Protein AF-A0A846CGD0-F1 (afdb_monomer)

Sequence (56 aa):
VDVEVDNGPILMQAAVPILPDDTPETLHERIQVQEHRIIVGAIALAASKNQALSSS

Radius of gyration: 15.67 Å; Cα contacts (8 Å, |Δi|>4): 15; chains: 1; bounding box: 35×17×45 Å

Structure (mmCIF, N/CA/C/O backbone):
data_AF-A0A846CGD0-F1
#
_entry.id   AF-A0A846CGD0-F1
#
loop_
_atom_site.group_PDB
_atom_site.id
_atom_site.type_symbol
_atom_site.label_atom_id
_atom_site.labe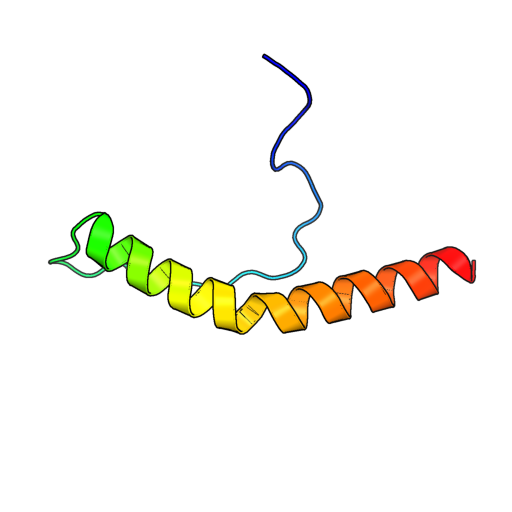l_alt_id
_atom_site.label_comp_id
_atom_site.label_asym_id
_atom_site.label_entity_id
_atom_site.label_seq_id
_atom_site.pdbx_PDB_ins_code
_atom_site.Cartn_x
_atom_site.Cartn_y
_atom_site.Cartn_z
_atom_site.occupancy
_atom_site.B_iso_or_equiv
_atom_site.auth_seq_id
_atom_site.auth_comp_id
_atom_site.auth_asym_id
_atom_site.auth_atom_id
_atom_site.pdbx_PDB_model_num
ATOM 1 N N . VAL A 1 1 ? 24.494 7.086 4.239 1.00 50.50 1 VAL A N 1
ATOM 2 C CA . VAL A 1 1 ? 23.095 6.627 4.117 1.00 50.50 1 VAL A CA 1
ATOM 3 C C . VAL A 1 1 ? 22.737 6.784 2.657 1.00 50.50 1 VAL A C 1
ATOM 5 O O . VAL A 1 1 ? 22.851 7.883 2.134 1.00 50.50 1 VAL A O 1
ATOM 8 N N . ASP A 1 2 ? 22.594 5.638 2.004 1.00 51.12 2 ASP A N 1
ATOM 9 C CA . ASP A 1 2 ? 22.898 5.384 0.593 1.00 51.12 2 ASP A CA 1
ATOM 10 C C . ASP A 1 2 ? 21.724 5.588 -0.373 1.00 51.12 2 ASP A C 1
ATOM 12 O O . ASP A 1 2 ? 20.567 5.568 0.036 1.00 51.12 2 ASP A O 1
ATOM 16 N N . VAL A 1 3 ? 22.108 5.750 -1.650 1.00 55.75 3 VAL A N 1
ATOM 17 C CA . VAL A 1 3 ? 21.408 5.485 -2.926 1.00 55.75 3 VAL A CA 1
ATOM 18 C C . VAL A 1 3 ? 19.879 5.401 -2.836 1.00 55.75 3 VAL A C 1
ATOM 20 O O . VAL A 1 3 ? 19.342 4.350 -2.514 1.00 55.75 3 VAL A O 1
ATOM 23 N N . GLU A 1 4 ? 19.218 6.517 -3.166 1.00 65.94 4 GLU A N 1
ATOM 24 C CA . GLU A 1 4 ? 17.789 6.704 -3.493 1.00 65.94 4 GLU A CA 1
ATOM 25 C C . GLU A 1 4 ? 16.898 5.441 -3.457 1.00 65.94 4 GLU A C 1
ATOM 27 O O . GLU A 1 4 ? 16.450 4.928 -4.483 1.00 65.94 4 GLU A O 1
ATOM 32 N N . VAL A 1 5 ? 16.589 4.952 -2.255 1.00 74.75 5 VAL A N 1
ATOM 33 C CA . VAL A 1 5 ? 15.613 3.873 -2.039 1.00 74.75 5 VAL A CA 1
ATOM 34 C C . VAL A 1 5 ? 14.207 4.413 -2.342 1.00 74.75 5 VAL A C 1
ATOM 36 O O . VAL A 1 5 ? 13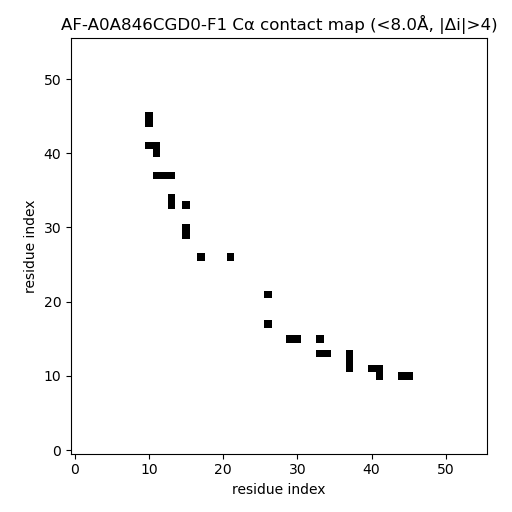.937 5.588 -2.110 1.00 74.75 5 VAL A O 1
ATOM 39 N N . ASP A 1 6 ? 13.332 3.582 -2.913 1.00 77.69 6 ASP A N 1
ATOM 40 C CA . ASP A 1 6 ? 11.926 3.899 -3.234 1.00 77.69 6 ASP A CA 1
ATOM 41 C C . ASP A 1 6 ? 11.675 4.984 -4.305 1.00 77.69 6 ASP A C 1
ATOM 43 O O . ASP A 1 6 ? 10.567 5.505 -4.418 1.00 77.69 6 ASP A O 1
ATOM 47 N N . ASN A 1 7 ? 12.660 5.285 -5.162 1.00 82.88 7 ASN A N 1
ATOM 48 C CA . ASN A 1 7 ? 12.520 6.262 -6.263 1.00 82.88 7 ASN A CA 1
ATOM 49 C C . ASN A 1 7 ? 12.261 5.626 -7.645 1.00 82.88 7 ASN A C 1
ATOM 51 O O . ASN A 1 7 ? 12.324 6.290 -8.682 1.00 82.88 7 ASN A O 1
ATOM 55 N N . GLY A 1 8 ? 11.979 4.322 -7.686 1.00 84.88 8 GLY A N 1
ATOM 56 C CA . GLY A 1 8 ? 11.629 3.626 -8.923 1.00 84.88 8 GLY A CA 1
ATOM 57 C C . GLY A 1 8 ? 10.282 4.087 -9.503 1.00 84.88 8 GLY A C 1
ATOM 58 O O . GLY A 1 8 ? 9.425 4.597 -8.781 1.00 84.88 8 GLY A O 1
ATOM 59 N N . PRO A 1 9 ? 10.045 3.888 -10.812 1.00 88.62 9 PRO A N 1
ATOM 60 C CA . PRO A 1 9 ? 8.760 4.208 -11.419 1.00 88.62 9 PRO A CA 1
ATOM 61 C C . PRO A 1 9 ? 7.642 3.358 -10.806 1.00 88.62 9 PRO A C 1
ATOM 63 O O . PRO A 1 9 ? 7.741 2.132 -10.733 1.00 88.62 9 PRO A O 1
ATOM 66 N N . ILE A 1 10 ? 6.545 4.010 -10.428 1.00 91.88 10 ILE A N 1
ATOM 67 C CA . ILE A 1 10 ? 5.359 3.343 -9.890 1.00 91.88 10 ILE A CA 1
ATOM 68 C C . ILE A 1 10 ? 4.712 2.488 -10.991 1.00 91.88 10 ILE A C 1
ATOM 70 O O . ILE A 1 10 ? 4.360 2.996 -12.055 1.00 91.88 10 ILE A O 1
ATOM 74 N N . LEU A 1 11 ? 4.542 1.188 -10.728 1.00 93.94 11 LEU A N 1
ATOM 75 C CA . LEU A 1 11 ? 3.903 0.241 -11.655 1.00 93.94 11 LEU A CA 1
ATOM 76 C C . LEU A 1 11 ? 2.412 0.043 -11.370 1.00 93.94 11 LEU A C 1
ATOM 78 O O . LEU A 1 11 ? 1.613 -0.067 -12.297 1.00 93.94 11 LEU A O 1
ATOM 82 N N . MET A 1 12 ? 2.041 -0.038 -10.093 1.00 96.44 12 MET A N 1
ATOM 83 C CA . MET A 1 12 ? 0.666 -0.238 -9.643 1.00 96.44 12 MET A CA 1
ATOM 84 C C . MET A 1 12 ? 0.510 0.295 -8.219 1.00 96.44 12 MET A C 1
ATOM 86 O O . MET A 1 12 ? 1.459 0.263 -7.438 1.00 96.44 12 MET A O 1
ATOM 90 N N . GLN A 1 13 ? -0.685 0.777 -7.885 1.00 97.50 13 GLN A N 1
ATOM 91 C CA . GLN A 1 13 ? -1.048 1.224 -6.541 1.00 97.50 13 GLN A CA 1
ATOM 92 C C . GLN A 1 13 ? -2.443 0.714 -6.191 1.00 97.50 13 GLN A C 1
ATOM 94 O O . GLN A 1 13 ? -3.298 0.567 -7.065 1.00 97.50 13 GLN A O 1
ATOM 99 N N . ALA A 1 14 ? -2.673 0.478 -4.904 1.00 97.62 14 ALA A N 1
ATOM 100 C CA . ALA A 1 14 ? -3.982 0.164 -4.353 1.00 97.62 14 ALA A CA 1
ATOM 101 C C . ALA A 1 14 ? -4.263 1.087 -3.167 1.00 97.62 14 ALA A C 1
ATOM 103 O O . ALA A 1 14 ? -3.380 1.346 -2.352 1.00 97.62 14 ALA A O 1
ATOM 104 N N . ALA A 1 15 ? -5.495 1.581 -3.075 1.00 97.88 15 ALA A N 1
ATOM 105 C CA . ALA A 1 15 ? -5.938 2.378 -1.942 1.00 97.88 15 ALA A CA 1
ATOM 106 C C . ALA A 1 15 ? -6.470 1.471 -0.824 1.00 97.88 15 ALA A C 1
ATOM 108 O O . ALA A 1 15 ? -7.191 0.505 -1.086 1.00 97.88 15 ALA A O 1
ATOM 109 N N . VAL A 1 16 ? -6.156 1.819 0.424 1.00 98.00 16 VAL A N 1
ATOM 110 C CA . VAL A 1 16 ? -6.692 1.181 1.633 1.00 98.00 16 VAL A CA 1
ATOM 111 C C . VAL A 1 16 ? -7.339 2.269 2.489 1.00 98.00 16 VAL A C 1
ATOM 113 O O . VAL A 1 16 ? -6.694 3.288 2.738 1.00 98.00 16 VAL A O 1
ATOM 116 N N . PRO A 1 17 ? -8.603 2.113 2.922 1.00 97.94 17 PRO A N 1
ATOM 117 C CA . PRO A 1 17 ? -9.233 3.096 3.796 1.00 97.94 17 PRO A CA 1
ATOM 118 C C . PRO A 1 17 ? -8.621 3.034 5.197 1.00 97.94 17 PRO A C 1
ATOM 120 O O . PRO A 1 17 ? -8.313 1.950 5.676 1.00 97.94 17 PRO A O 1
ATOM 123 N N . ILE A 1 18 ? -8.520 4.159 5.896 1.00 98.06 18 ILE A N 1
ATOM 124 C CA . ILE A 1 18 ? -8.257 4.169 7.343 1.00 98.06 18 ILE A CA 1
ATOM 125 C C . ILE A 1 18 ? -9.612 4.148 8.060 1.00 98.06 18 ILE A C 1
ATOM 127 O O . ILE A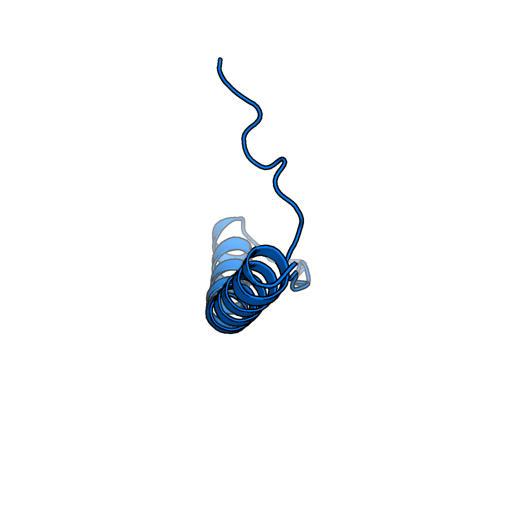 1 18 ? -10.535 4.859 7.654 1.00 98.06 18 ILE A O 1
ATOM 131 N N . LEU A 1 19 ? -9.754 3.303 9.075 1.00 98.31 19 LEU A N 1
ATOM 132 C CA . LEU A 1 19 ? -10.961 3.144 9.882 1.00 98.31 19 LEU A CA 1
ATOM 133 C C . LEU A 1 19 ? -10.762 3.781 11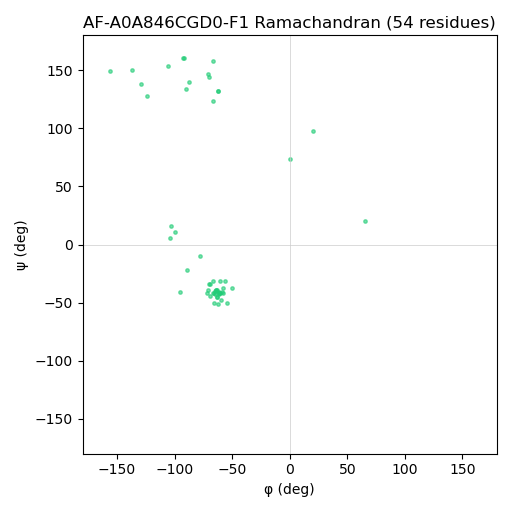.267 1.00 98.31 19 LEU A C 1
ATOM 135 O O . LEU A 1 19 ? -9.628 3.856 11.737 1.00 98.31 19 LEU A O 1
ATOM 139 N N . PRO A 1 20 ? -11.842 4.230 11.937 1.00 98.38 20 PRO A N 1
ATOM 140 C CA . PRO A 1 20 ? -11.737 4.925 13.224 1.00 98.38 20 PRO A CA 1
ATOM 141 C C . PRO A 1 20 ? -11.004 4.147 14.324 1.00 98.38 20 PRO A C 1
ATOM 143 O O . PRO A 1 20 ? -10.338 4.763 15.148 1.00 98.38 20 PRO A O 1
ATOM 146 N N . ASP A 1 21 ? -11.105 2.816 14.308 1.00 97.88 21 ASP A N 1
ATOM 147 C CA . ASP A 1 21 ? -10.553 1.930 15.339 1.00 97.88 21 ASP A CA 1
ATOM 148 C C . ASP A 1 21 ? -9.260 1.219 14.897 1.00 97.88 21 ASP A C 1
ATOM 150 O O . ASP A 1 21 ? -8.865 0.220 15.498 1.00 97.88 21 ASP A O 1
ATOM 154 N N . ASP A 1 22 ? -8.607 1.694 13.830 1.00 98.44 22 ASP A N 1
ATOM 155 C CA . ASP A 1 22 ? -7.349 1.101 13.375 1.00 98.44 22 ASP A CA 1
ATOM 156 C C . ASP A 1 22 ? -6.248 1.230 14.434 1.00 98.44 22 ASP A C 1
ATOM 158 O O . ASP A 1 22 ? -5.924 2.317 14.919 1.00 98.44 22 ASP A O 1
ATOM 162 N N . THR A 1 23 ? -5.572 0.117 14.686 1.00 98.56 23 THR A N 1
ATOM 163 C CA . THR A 1 23 ? -4.186 0.117 15.157 1.00 98.56 23 THR A CA 1
ATOM 164 C C . THR A 1 23 ? -3.228 0.022 13.961 1.00 98.56 23 THR A C 1
ATOM 166 O O . THR A 1 23 ? -3.640 -0.434 12.883 1.00 98.56 23 THR A O 1
ATOM 169 N N . PRO A 1 24 ? -1.940 0.394 14.116 1.00 98.50 24 PRO A N 1
ATOM 170 C CA . PRO A 1 24 ? -0.933 0.195 13.072 1.00 98.50 24 PRO A CA 1
ATOM 171 C C . PRO A 1 24 ? -0.911 -1.234 12.515 1.00 98.50 24 PRO A C 1
ATOM 173 O O . PRO A 1 24 ? -0.775 -1.417 11.308 1.00 98.50 24 PRO A O 1
ATOM 176 N N . GLU A 1 25 ? -1.112 -2.235 13.372 1.00 98.62 25 GLU A N 1
ATOM 177 C CA . GLU A 1 25 ? -1.152 -3.650 13.002 1.00 98.62 25 GLU A CA 1
ATOM 178 C C . GLU A 1 25 ? -2.358 -3.952 12.103 1.00 98.62 25 GLU A C 1
ATOM 180 O O . GLU A 1 25 ? -2.192 -4.484 11.007 1.00 98.62 25 GLU A O 1
ATOM 185 N N . THR A 1 26 ? -3.564 -3.538 12.503 1.00 98.44 26 THR A N 1
ATOM 186 C CA . THR A 1 26 ? -4.790 -3.785 11.715 1.00 98.44 26 THR A CA 1
ATOM 187 C C . THR A 1 26 ? -4.812 -3.033 10.377 1.00 98.44 26 THR A C 1
ATOM 189 O O . THR A 1 26 ? -5.353 -3.524 9.381 1.00 98.44 26 THR A O 1
ATOM 192 N N . LEU A 1 27 ? -4.186 -1.852 10.310 1.00 98.69 27 LEU A N 1
ATOM 193 C CA . LEU A 1 27 ? -3.979 -1.135 9.054 1.00 98.69 27 LEU A CA 1
ATOM 194 C C . LEU A 1 27 ? -2.958 -1.868 8.173 1.00 98.69 27 LEU A C 1
ATOM 196 O O . LEU A 1 27 ? -3.203 -2.050 6.978 1.00 98.69 27 LEU A O 1
ATOM 200 N N . HIS A 1 28 ? -1.845 -2.323 8.756 1.00 98.50 28 HIS A N 1
ATOM 201 C CA . HIS A 1 28 ? -0.805 -3.058 8.040 1.00 98.50 28 HIS A CA 1
ATOM 202 C C . HIS A 1 28 ? -1.331 -4.366 7.438 1.00 98.50 28 HIS A C 1
ATOM 204 O O . HIS A 1 28 ? -1.068 -4.640 6.270 1.00 98.50 28 HIS A O 1
ATOM 210 N N . GLU A 1 29 ? -2.150 -5.126 8.166 1.00 98.44 29 GLU A N 1
ATOM 211 C CA . GLU A 1 29 ? -2.798 -6.337 7.643 1.00 98.44 29 GLU A CA 1
ATOM 212 C C . GLU A 1 29 ? -3.652 -6.038 6.399 1.00 98.44 29 GLU A C 1
ATOM 214 O O . GLU A 1 29 ? -3.603 -6.764 5.400 1.00 98.44 29 GLU A O 1
ATOM 219 N N . ARG A 1 30 ? -4.405 -4.930 6.410 1.00 98.50 30 ARG A N 1
ATOM 220 C CA . ARG A 1 30 ? -5.222 -4.525 5.253 1.00 98.50 30 ARG A CA 1
ATOM 221 C C . ARG A 1 30 ? -4.375 -4.053 4.075 1.00 98.50 30 ARG A C 1
ATOM 223 O O . ARG A 1 30 ? -4.754 -4.322 2.932 1.00 98.50 30 ARG A O 1
ATOM 230 N N . ILE A 1 31 ? -3.236 -3.409 4.336 1.00 98.56 31 ILE A N 1
ATOM 231 C CA . ILE A 1 31 ? -2.229 -3.081 3.316 1.00 98.56 31 ILE A CA 1
ATOM 232 C C . ILE A 1 31 ? -1.665 -4.363 2.701 1.00 98.56 31 ILE A C 1
ATOM 234 O O . ILE A 1 31 ? -1.745 -4.525 1.484 1.00 98.56 31 ILE A O 1
ATOM 238 N N . GLN A 1 32 ? -1.214 -5.311 3.521 1.00 98.44 32 GLN A N 1
ATOM 239 C CA . GLN A 1 32 ? -0.612 -6.566 3.070 1.00 98.44 32 GLN A CA 1
ATOM 240 C C . GLN A 1 32 ? -1.560 -7.378 2.170 1.00 98.44 32 GLN A C 1
ATOM 242 O O . GLN A 1 32 ? -1.150 -7.957 1.162 1.00 98.44 32 GLN A O 1
ATOM 247 N N . VAL A 1 33 ? -2.864 -7.381 2.474 1.00 98.31 33 VAL A N 1
ATOM 248 C CA . VAL A 1 33 ? -3.876 -7.998 1.601 1.00 98.31 33 VAL A CA 1
ATOM 249 C C . VAL A 1 33 ? -3.924 -7.333 0.222 1.00 98.31 33 VAL A C 1
ATOM 251 O O . VAL A 1 33 ? -4.051 -8.040 -0.780 1.00 98.31 33 VAL A O 1
ATOM 254 N N . GLN A 1 34 ? -3.837 -6.001 0.134 1.00 98.56 34 GLN A N 1
ATOM 255 C CA . GLN A 1 34 ? -3.801 -5.328 -1.169 1.00 98.56 34 GLN A CA 1
ATOM 256 C C . GLN A 1 34 ? -2.479 -5.552 -1.897 1.00 98.56 34 GLN A C 1
ATOM 258 O O . GLN A 1 34 ? -2.513 -5.803 -3.100 1.00 98.56 34 GLN A O 1
ATOM 263 N N . GLU A 1 35 ? -1.346 -5.539 -1.193 1.00 98.12 35 GLU A N 1
ATOM 264 C CA . GLU A 1 35 ? -0.032 -5.846 -1.772 1.00 98.12 35 GLU A CA 1
ATOM 265 C C . GLU A 1 35 ? -0.043 -7.214 -2.462 1.00 98.12 35 GLU A C 1
ATOM 267 O O . GLU A 1 35 ? 0.269 -7.310 -3.651 1.00 98.12 35 GLU A O 1
ATOM 272 N N . HIS A 1 36 ? -0.521 -8.258 -1.778 1.00 98.00 36 HIS A N 1
ATOM 273 C CA . HIS A 1 36 ? -0.644 -9.597 -2.361 1.00 98.00 36 HIS A CA 1
ATOM 274 C C . HIS A 1 36 ? -1.579 -9.657 -3.575 1.00 98.00 36 HIS A C 1
ATOM 276 O O . HIS A 1 36 ? -1.358 -10.460 -4.483 1.00 98.00 36 HIS A O 1
ATOM 282 N N . ARG A 1 37 ? -2.621 -8.820 -3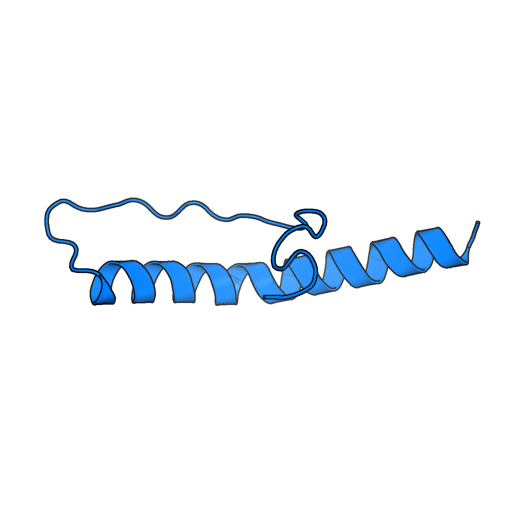.625 1.00 97.94 37 ARG A N 1
ATOM 283 C CA . ARG A 1 37 ? -3.534 -8.766 -4.778 1.00 97.94 37 ARG A CA 1
ATOM 284 C C . ARG A 1 37 ? -2.873 -8.135 -5.996 1.00 97.94 37 ARG A C 1
ATOM 286 O O . ARG A 1 37 ? -3.071 -8.621 -7.108 1.00 97.94 37 ARG A O 1
ATOM 293 N N . ILE A 1 38 ? -2.112 -7.058 -5.800 1.00 97.75 38 ILE A N 1
ATOM 294 C CA . ILE A 1 38 ? -1.559 -6.278 -6.912 1.00 97.75 38 ILE A CA 1
ATOM 295 C C . ILE A 1 38 ? -0.186 -6.767 -7.383 1.00 97.75 38 ILE A C 1
ATOM 297 O O . ILE A 1 38 ? 0.173 -6.518 -8.535 1.00 97.75 38 ILE A O 1
ATOM 301 N N . ILE A 1 39 ? 0.568 -7.496 -6.548 1.00 97.31 39 ILE A N 1
ATOM 302 C CA . ILE A 1 39 ? 1.964 -7.864 -6.839 1.00 97.31 39 ILE A CA 1
ATOM 303 C C . ILE A 1 39 ? 2.118 -8.676 -8.132 1.00 97.31 39 ILE A C 1
ATOM 305 O O . ILE A 1 39 ? 3.005 -8.396 -8.937 1.00 97.31 39 ILE A O 1
ATOM 309 N N . VAL A 1 40 ? 1.218 -9.630 -8.394 1.00 97.19 40 VAL A N 1
ATOM 310 C CA . VAL A 1 40 ? 1.270 -10.461 -9.611 1.00 97.19 40 VAL A CA 1
ATOM 311 C C . VAL A 1 40 ? 1.029 -9.614 -10.864 1.00 97.19 40 VAL A C 1
ATOM 313 O O . VAL A 1 40 ? 1.741 -9.756 -11.859 1.00 97.19 40 VAL A O 1
ATOM 316 N N . GLY A 1 41 ? 0.065 -8.689 -10.808 1.00 97.50 41 GLY A N 1
ATOM 317 C CA . GLY A 1 41 ? -0.217 -7.760 -11.903 1.00 97.50 41 GLY A CA 1
ATOM 318 C C . GLY A 1 41 ? 0.943 -6.796 -12.158 1.00 97.50 41 GLY A C 1
ATOM 319 O O . GLY A 1 41 ? 1.334 -6.590 -13.307 1.00 97.50 41 GLY A O 1
ATOM 320 N N . ALA A 1 42 ? 1.547 -6.261 -11.094 1.00 96.88 42 ALA A N 1
ATOM 321 C CA . ALA A 1 42 ? 2.717 -5.391 -11.191 1.00 96.88 42 ALA A CA 1
ATOM 322 C C . ALA A 1 42 ? 3.918 -6.104 -11.843 1.00 96.88 42 ALA A C 1
ATOM 324 O O . ALA A 1 42 ? 4.573 -5.525 -12.712 1.00 96.88 42 ALA A O 1
ATOM 325 N N . ILE A 1 43 ? 4.168 -7.374 -11.499 1.00 96.19 43 ILE A N 1
ATOM 326 C CA . ILE A 1 43 ? 5.224 -8.190 -12.124 1.00 96.19 43 ILE A CA 1
ATOM 327 C C . ILE A 1 43 ? 4.948 -8.400 -13.617 1.00 96.19 43 ILE A C 1
ATOM 329 O O . ILE A 1 43 ? 5.850 -8.234 -14.440 1.00 96.19 43 ILE A O 1
ATOM 333 N N . ALA A 1 44 ? 3.707 -8.723 -13.991 1.00 96.19 44 ALA A N 1
ATOM 334 C CA . ALA A 1 44 ? 3.337 -8.905 -15.394 1.00 96.19 44 ALA A CA 1
ATOM 335 C C . ALA A 1 44 ? 3.538 -7.617 -16.219 1.00 96.19 44 ALA A C 1
ATOM 337 O O . ALA A 1 44 ? 4.061 -7.667 -17.339 1.00 96.19 44 ALA A O 1
ATOM 338 N N . LEU A 1 45 ? 3.187 -6.457 -15.651 1.00 95.12 45 LEU A N 1
ATOM 339 C CA . LEU A 1 45 ? 3.432 -5.150 -16.270 1.00 95.12 45 LEU A CA 1
ATOM 340 C C . LEU A 1 45 ? 4.930 -4.870 -16.436 1.00 95.12 45 LEU A C 1
ATOM 342 O O . LEU A 1 45 ? 5.356 -4.459 -17.517 1.00 95.12 45 LEU A O 1
ATOM 346 N N . ALA A 1 46 ? 5.736 -5.132 -15.402 1.00 94.00 46 ALA A N 1
ATOM 347 C CA . ALA A 1 46 ? 7.188 -4.962 -15.461 1.00 94.00 46 ALA A CA 1
ATOM 348 C C . ALA A 1 46 ? 7.820 -5.831 -16.560 1.00 94.00 46 ALA A C 1
ATOM 350 O O . ALA A 1 46 ? 8.591 -5.335 -17.384 1.00 94.00 46 ALA A O 1
ATOM 351 N N . ALA A 1 47 ? 7.450 -7.114 -16.611 1.00 93.50 47 ALA A N 1
ATOM 352 C CA . ALA A 1 47 ? 7.955 -8.057 -17.604 1.00 93.50 47 ALA A CA 1
ATOM 353 C C . ALA A 1 47 ? 7.600 -7.628 -19.037 1.00 93.50 47 ALA A C 1
ATOM 355 O O . ALA A 1 47 ? 8.447 -7.685 -19.929 1.00 93.50 47 ALA A O 1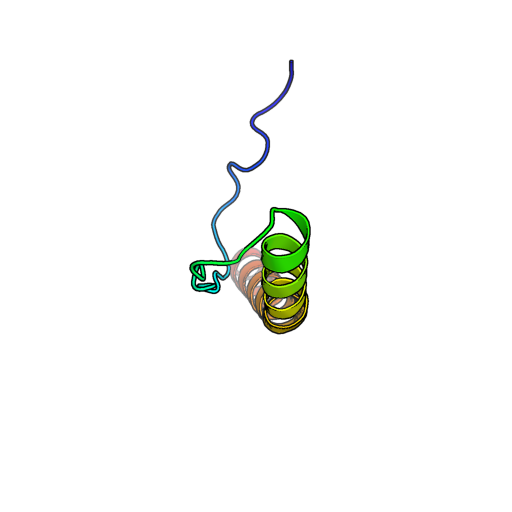
ATOM 356 N N . SER A 1 48 ? 6.374 -7.145 -19.248 1.00 91.94 48 SER A N 1
ATOM 357 C CA . SER A 1 48 ? 5.914 -6.665 -20.557 1.00 91.94 48 SER A CA 1
ATOM 358 C C . SER A 1 48 ? 6.659 -5.402 -21.000 1.00 91.94 48 SER A C 1
ATOM 360 O O . SER A 1 48 ? 7.079 -5.294 -22.152 1.00 91.94 48 SER A O 1
ATOM 362 N N . LYS A 1 49 ? 6.887 -4.457 -20.077 1.00 85.06 49 LYS A N 1
ATOM 363 C CA . LYS A 1 49 ? 7.637 -3.224 -20.356 1.00 85.06 49 LYS A CA 1
ATOM 364 C C . LYS A 1 49 ? 9.088 -3.512 -20.751 1.00 85.06 49 LYS A C 1
ATOM 366 O O . LYS A 1 49 ? 9.599 -2.887 -21.679 1.00 85.06 49 LYS A O 1
ATOM 371 N N . ASN A 1 50 ? 9.728 -4.486 -20.102 1.00 79.56 50 ASN A N 1
ATOM 372 C CA . ASN A 1 50 ? 11.090 -4.900 -20.446 1.00 79.56 50 ASN A CA 1
ATOM 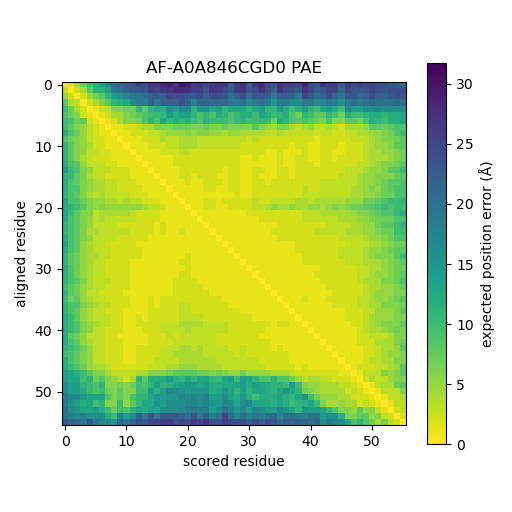373 C C . ASN A 1 50 ? 11.184 -5.492 -21.860 1.00 79.56 50 ASN A C 1
ATOM 375 O O . ASN A 1 50 ? 12.125 -5.177 -22.582 1.00 79.56 50 ASN A O 1
ATOM 379 N N . GLN A 1 51 ? 10.198 -6.284 -22.294 1.00 76.19 51 GLN A N 1
ATOM 380 C CA . GLN A 1 51 ? 10.177 -6.834 -23.657 1.00 76.19 51 GLN A CA 1
ATOM 381 C C . GLN A 1 51 ? 10.053 -5.739 -24.727 1.00 76.19 51 GLN A C 1
ATOM 383 O O . GLN A 1 51 ? 10.723 -5.807 -25.757 1.00 76.19 51 GLN A O 1
ATOM 388 N N . ALA A 1 52 ? 9.246 -4.703 -24.470 1.00 73.12 52 ALA A N 1
ATOM 389 C CA . ALA A 1 52 ? 9.112 -3.562 -25.376 1.00 73.12 52 ALA A CA 1
ATOM 390 C C . ALA A 1 52 ? 10.421 -2.760 -25.512 1.00 73.12 52 ALA A C 1
ATOM 392 O O . ALA A 1 52 ? 10.781 -2.361 -26.616 1.00 73.12 52 ALA A O 1
ATOM 393 N N . LEU A 1 53 ? 11.155 -2.574 -24.407 1.00 74.06 53 LEU A N 1
ATOM 394 C CA . LEU A 1 53 ? 12.452 -1.882 -24.384 1.00 74.06 53 LEU A CA 1
ATOM 395 C C . LEU A 1 53 ? 13.572 -2.670 -25.076 1.00 74.06 53 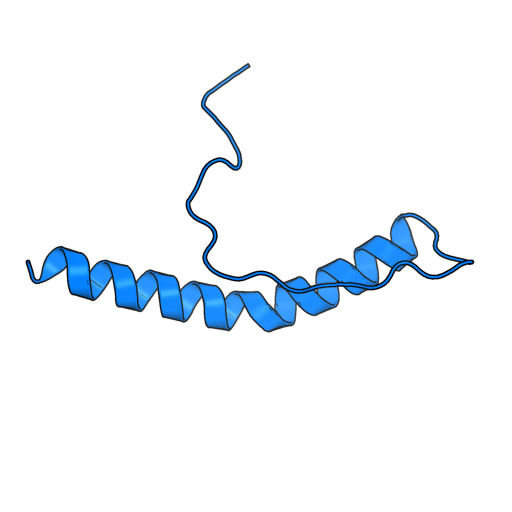LEU A C 1
ATOM 397 O O . LEU A 1 53 ? 14.452 -2.060 -25.662 1.00 74.06 53 LEU A O 1
ATOM 401 N N . SER A 1 54 ? 13.561 -4.006 -25.012 1.00 69.25 54 SER A N 1
ATOM 402 C CA . SER A 1 54 ? 14.559 -4.847 -25.701 1.00 69.25 54 SER A CA 1
ATOM 403 C C . SER A 1 54 ? 14.301 -5.016 -27.205 1.00 69.25 54 SER A C 1
ATOM 405 O O . SER A 1 54 ? 15.142 -5.575 -27.903 1.00 69.25 54 SER A O 1
ATOM 407 N N . SER A 1 55 ? 13.139 -4.573 -27.693 1.00 64.25 55 SER A N 1
ATOM 408 C CA . SER A 1 55 ? 12.716 -4.686 -29.098 1.00 64.25 55 SER A CA 1
ATOM 409 C C . SER A 1 55 ? 12.815 -3.359 -29.872 1.00 64.25 55 SER A C 1
ATOM 411 O O . SER A 1 55 ? 12.363 -3.294 -31.015 1.00 64.25 55 SER A O 1
ATOM 413 N N . SER A 1 56 ? 13.362 -2.310 -29.246 1.00 53.34 56 SER A N 1
ATOM 414 C CA . SER A 1 56 ? 13.672 -0.990 -29.829 1.00 53.34 56 SER A CA 1
ATOM 415 C C . SER A 1 56 ? 15.174 -0.740 -29.780 1.00 53.34 56 SER A C 1
ATOM 417 O O . SER A 1 56 ? 15.666 -0.030 -30.682 1.00 53.34 56 SER A O 1
#

Mean predicted aligned error: 5.88 Å

Foldseek 3Di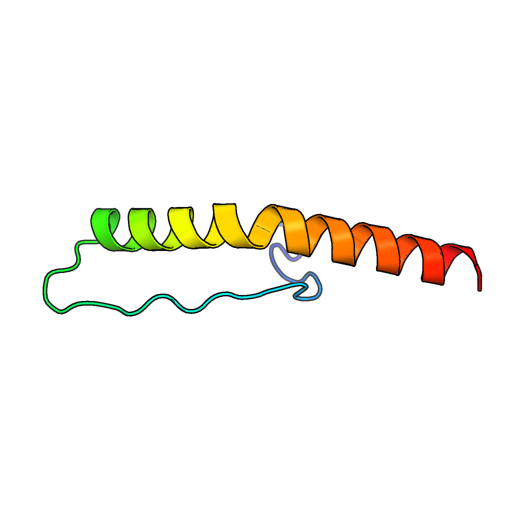:
DDDDPPPDDDQDDDDDDDDPPDDPVNSVVSVVVVCVVCVVVSVVSVVVVVVVVVVD

pLDDT: mean 89.27, std 13.84, range [50.5, 98.69]

Secondary structure (DSSP, 8-state):
--S-TT-SPP---------TT--HHHHHHHHHHHHHHHHHHHHHHHHHHHHHHHT-

Solvent-accessible surface area (backbone atoms only — not comparable to full-atom values): 3749 Å² total; per-residue (Å²): 139,77,82,79,74,92,72,71,85,85,77,72,85,81,90,73,87,88,58,99,82,59,47,76,64,63,48,48,53,56,45,52,56,48,49,68,66,47,50,64,58,35,50,54,51,52,57,52,54,51,54,56,62,75,73,110